Protein AF-A0A8T6N6F7-F1 (afdb_monomer_lite)

Radius of gyration: 12.28 Å; chains: 1; bounding box: 32×28×28 Å

Secondary structure (DSSP, 8-state):
--EEEEE--TT-HHHHHHHHHHHHHHT--EEEEES-S-SS--HHHHHHHHHHHHT-TTSEEEEE--TTS-HHHHHHH--

Sequence (79 aa):
MKVLLVGDTHGDAKFISSINRLAKTQGARYVMQLGDFGYDFSPNVLASIRAWLDGDERRKWYWLDGNHDQHDYIRSEIR

pLDDT: mean 83.54, std 8.78, range [53.12, 95.44]

Structure (mmCIF, N/CA/C/O backbone):
data_AF-A0A8T6N6F7-F1
#
_entry.id   AF-A0A8T6N6F7-F1
#
loop_
_atom_site.group_PDB
_atom_site.id
_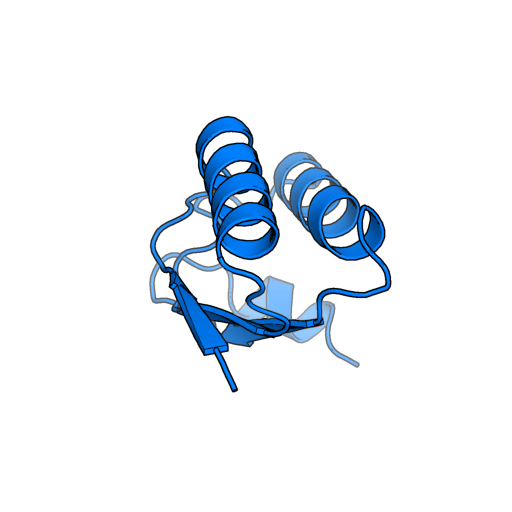atom_site.type_symbol
_atom_site.label_atom_id
_atom_site.label_alt_id
_atom_site.label_comp_id
_atom_site.label_asym_id
_atom_site.label_entity_id
_atom_site.label_seq_id
_atom_site.pdbx_PDB_ins_code
_atom_site.Cartn_x
_atom_site.Cartn_y
_atom_site.Cartn_z
_atom_site.occupancy
_atom_site.B_iso_or_equiv
_atom_site.auth_seq_id
_atom_site.auth_comp_id
_atom_site.auth_asym_id
_atom_site.auth_atom_id
_atom_site.pdbx_PDB_model_num
ATOM 1 N N . MET A 1 1 ? -18.185 -0.232 8.608 1.00 84.44 1 MET A N 1
ATOM 2 C CA . MET A 1 1 ? -16.878 -0.753 8.142 1.00 84.44 1 MET A CA 1
ATOM 3 C C . MET A 1 1 ? -16.193 0.347 7.347 1.00 84.44 1 MET A C 1
ATOM 5 O O . MET A 1 1 ? -16.881 0.972 6.556 1.00 84.44 1 MET A O 1
ATOM 9 N N . LYS A 1 2 ? -14.902 0.620 7.574 1.00 93.50 2 LYS A N 1
ATOM 10 C CA . LYS A 1 2 ? -14.143 1.631 6.820 1.00 93.50 2 LYS A CA 1
ATOM 11 C C . LYS A 1 2 ? -13.001 0.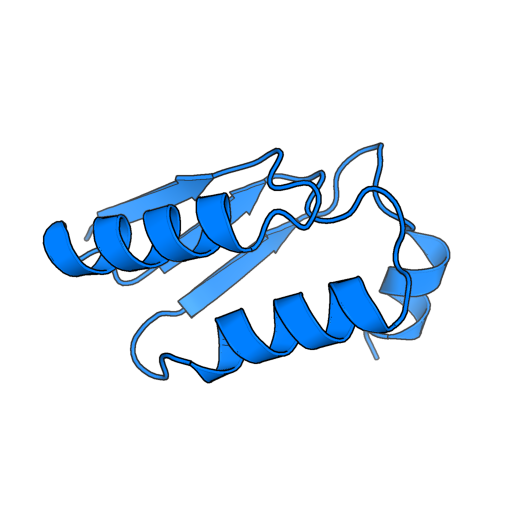964 6.057 1.00 93.50 2 LYS A C 1
ATOM 13 O O . LYS A 1 2 ? -12.283 0.144 6.637 1.00 93.50 2 LYS A O 1
ATOM 18 N N . VAL A 1 3 ? -12.871 1.332 4.789 1.00 94.62 3 VAL A N 1
ATOM 19 C CA . VAL A 1 3 ? -11.809 0.902 3.878 1.00 94.62 3 VAL A CA 1
ATOM 20 C C . VAL A 1 3 ? -11.091 2.161 3.411 1.00 94.62 3 VAL A C 1
ATOM 22 O O . VAL A 1 3 ? -11.749 3.138 3.056 1.00 94.62 3 VAL A O 1
ATOM 25 N N . LEU A 1 4 ? -9.765 2.151 3.459 1.00 95.44 4 LEU A N 1
ATOM 26 C CA . LEU A 1 4 ? -8.933 3.203 2.894 1.00 95.44 4 LEU A CA 1
ATOM 27 C C . LEU A 1 4 ? -8.467 2.749 1.512 1.00 95.44 4 LEU A C 1
ATOM 29 O O . LEU A 1 4 ? -7.861 1.689 1.397 1.00 95.44 4 LEU A O 1
ATOM 33 N N . LEU A 1 5 ? -8.779 3.534 0.486 1.00 95.31 5 LEU A N 1
ATOM 34 C CA . LEU A 1 5 ? -8.273 3.326 -0.867 1.00 95.31 5 LEU A CA 1
ATOM 35 C C . LEU A 1 5 ? -7.095 4.271 -1.077 1.00 95.31 5 LEU A C 1
ATOM 37 O O . LEU A 1 5 ? -7.185 5.450 -0.730 1.00 95.31 5 LEU A O 1
ATOM 41 N N . VAL A 1 6 ? -6.007 3.750 -1.617 1.00 93.06 6 VAL A N 1
ATOM 42 C CA . VAL A 1 6 ? -4.800 4.510 -1.926 1.00 93.06 6 VAL A CA 1
ATOM 43 C C . VAL A 1 6 ? -4.172 3.940 -3.188 1.00 93.06 6 VAL A C 1
ATOM 45 O O . VAL A 1 6 ? -4.393 2.780 -3.482 1.00 93.06 6 VAL A O 1
ATOM 48 N N . GLY A 1 7 ? -3.469 4.752 -3.960 1.00 91.44 7 GLY A N 1
ATOM 49 C CA . GLY A 1 7 ? -2.709 4.343 -5.138 1.00 91.44 7 GLY A CA 1
ATOM 50 C C . GLY A 1 7 ? -1.447 5.190 -5.219 1.00 91.44 7 GLY A C 1
ATOM 51 O O . GLY A 1 7 ? -1.236 6.046 -4.351 1.00 91.44 7 GLY A O 1
ATOM 52 N N . ASP A 1 8 ? -0.620 4.943 -6.232 1.00 91.44 8 ASP A N 1
ATOM 53 C CA . ASP A 1 8 ? 0.519 5.809 -6.566 1.00 91.44 8 ASP A CA 1
ATOM 54 C C . ASP A 1 8 ? 1.452 6.053 -5.377 1.00 91.44 8 ASP A C 1
ATOM 56 O O . ASP A 1 8 ? 1.870 7.179 -5.090 1.00 91.44 8 ASP A O 1
ATOM 60 N N . THR A 1 9 ? 1.757 5.001 -4.614 1.00 88.00 9 THR A N 1
ATOM 61 C CA . THR A 1 9 ? 2.648 5.182 -3.467 1.00 88.00 9 THR A CA 1
ATOM 62 C C . THR A 1 9 ? 4.098 5.286 -3.898 1.00 88.00 9 THR A C 1
ATOM 64 O O . THR A 1 9 ? 4.884 5.873 -3.158 1.00 88.00 9 THR A O 1
ATOM 67 N N . HIS A 1 10 ? 4.458 4.721 -5.059 1.00 87.06 10 HIS A N 1
ATOM 68 C CA . HIS A 1 10 ? 5.791 4.817 -5.668 1.00 87.06 10 HIS A CA 1
ATOM 69 C C . HIS A 1 10 ? 6.941 4.535 -4.680 1.00 87.06 10 HIS A C 1
ATOM 71 O O . HIS A 1 10 ? 8.001 5.153 -4.734 1.00 87.06 10 HIS A O 1
ATOM 77 N N . GLY A 1 11 ? 6.734 3.618 -3.730 1.00 81.19 11 GLY A N 1
ATOM 78 C CA . GLY A 1 11 ? 7.702 3.283 -2.685 1.00 81.19 11 GLY A CA 1
ATOM 79 C C . GLY A 1 11 ? 7.959 4.363 -1.618 1.00 81.19 11 GLY A C 1
ATOM 80 O O . GLY A 1 11 ? 8.870 4.193 -0.804 1.00 81.19 11 GLY A O 1
ATOM 81 N N . ASP A 1 12 ? 7.201 5.464 -1.574 1.00 84.75 12 ASP A N 1
ATOM 82 C CA . ASP A 1 12 ? 7.428 6.562 -0.627 1.00 84.75 12 ASP A CA 1
ATOM 83 C C . ASP A 1 12 ? 7.047 6.166 0.811 1.00 84.75 12 ASP A C 1
ATOM 85 O O . ASP A 1 12 ? 5.890 6.215 1.244 1.00 84.75 12 ASP A O 1
ATOM 89 N N . ALA A 1 13 ? 8.067 5.845 1.608 1.00 80.50 13 ALA A N 1
ATOM 90 C CA . ALA A 1 13 ? 7.913 5.468 3.009 1.00 80.50 13 ALA A CA 1
ATOM 91 C C . ALA A 1 13 ? 7.238 6.548 3.883 1.00 80.50 13 ALA A C 1
ATOM 93 O O . ALA A 1 13 ? 6.532 6.212 4.842 1.00 80.50 13 ALA A O 1
ATOM 94 N N . LYS A 1 14 ? 7.424 7.846 3.592 1.00 84.50 14 LYS A N 1
ATOM 95 C CA . LYS A 1 14 ? 6.771 8.932 4.347 1.00 84.50 14 LYS A CA 1
ATOM 96 C C . LYS A 1 14 ? 5.290 8.990 4.019 1.00 84.50 14 LYS A C 1
ATOM 98 O O . LYS A 1 14 ? 4.471 9.103 4.939 1.00 84.50 14 LYS A O 1
ATOM 103 N N . PHE A 1 15 ? 4.950 8.891 2.736 1.00 88.38 15 PHE A N 1
ATOM 104 C CA . PHE A 1 15 ? 3.558 8.842 2.309 1.00 88.38 15 PHE A CA 1
ATOM 105 C C . PHE A 1 15 ? 2.857 7.638 2.940 1.00 88.38 15 PHE A C 1
ATOM 107 O O . PHE A 1 15 ? 1.792 7.777 3.542 1.00 88.38 15 PHE A O 1
ATOM 114 N N . ILE A 1 16 ? 3.518 6.490 2.979 1.00 84.44 16 ILE A N 1
ATOM 115 C CA . ILE A 1 16 ? 2.934 5.263 3.521 1.00 84.44 16 ILE A CA 1
ATOM 116 C C . ILE A 1 16 ? 2.781 5.289 5.038 1.00 84.44 16 ILE A C 1
ATOM 118 O O . ILE A 1 16 ? 1.749 4.876 5.574 1.00 84.44 16 ILE A O 1
ATOM 122 N N . SER A 1 17 ? 3.726 5.899 5.751 1.00 85.06 17 SER A N 1
ATOM 123 C CA . SER A 1 17 ? 3.546 6.216 7.172 1.00 85.06 17 SER A CA 1
ATOM 124 C C . SER A 1 17 ? 2.308 7.094 7.412 1.00 85.06 17 SER A C 1
ATOM 126 O O . SER A 1 17 ? 1.560 6.889 8.375 1.00 85.06 17 SER A O 1
ATOM 128 N N . SER A 1 18 ? 2.030 8.044 6.513 1.00 90.62 18 SER A N 1
ATOM 129 C CA . SER A 1 18 ? 0.835 8.889 6.599 1.00 90.62 18 SER A CA 1
ATOM 130 C C . SER A 1 18 ? -0.465 8.109 6.364 1.00 90.62 18 SER A C 1
ATOM 132 O O . SER A 1 18 ? -1.423 8.319 7.112 1.00 90.62 18 SER A O 1
ATOM 134 N N . ILE A 1 19 ? -0.471 7.152 5.429 1.00 90.19 19 ILE A N 1
ATOM 135 C CA . ILE A 1 19 ? -1.593 6.235 5.161 1.00 90.19 19 ILE A CA 1
ATOM 136 C C . ILE A 1 19 ? -1.890 5.399 6.409 1.00 90.19 19 ILE A C 1
ATOM 138 O O . ILE A 1 19 ? -3.028 5.361 6.878 1.00 90.19 19 ILE A O 1
ATOM 142 N N . ASN A 1 20 ? -0.861 4.797 7.014 1.00 86.94 20 ASN A N 1
ATOM 143 C CA . ASN A 1 20 ? -1.000 3.999 8.234 1.00 86.94 20 ASN A CA 1
ATOM 144 C C . ASN A 1 20 ? -1.548 4.815 9.412 1.00 86.94 20 ASN A C 1
ATOM 146 O O . ASN A 1 20 ? -2.434 4.353 10.142 1.00 86.94 20 ASN A O 1
ATOM 150 N N . ARG A 1 21 ? -1.055 6.046 9.588 1.00 89.88 21 ARG A N 1
ATOM 151 C CA . ARG A 1 21 ? -1.568 6.972 10.603 1.00 89.88 21 ARG A CA 1
ATOM 152 C C . ARG A 1 21 ? -3.031 7.318 10.341 1.00 89.88 21 ARG A C 1
ATOM 154 O O . ARG A 1 21 ? -3.835 7.240 11.266 1.00 89.88 21 ARG A O 1
ATOM 161 N N . LEU A 1 22 ? -3.389 7.645 9.100 1.00 93.19 22 LEU A N 1
ATOM 162 C CA . LEU A 1 22 ? -4.760 7.979 8.723 1.00 93.19 22 LEU A CA 1
ATOM 163 C C . LEU A 1 22 ? -5.706 6.797 8.956 1.00 93.19 22 LEU A C 1
ATOM 165 O O . LEU A 1 22 ? -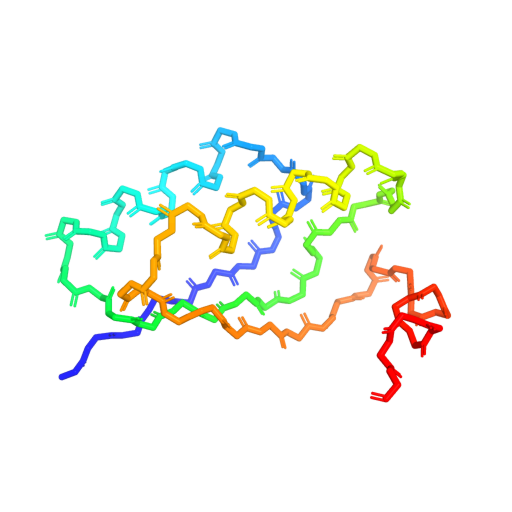6.748 6.970 9.588 1.00 93.19 22 LEU A O 1
ATOM 169 N N . ALA A 1 23 ? -5.323 5.594 8.524 1.00 91.31 23 ALA A N 1
ATOM 170 C CA . ALA A 1 23 ? -6.093 4.378 8.751 1.00 91.31 23 ALA A CA 1
ATOM 171 C C . ALA A 1 23 ? -6.339 4.146 10.249 1.00 91.31 23 ALA A C 1
ATOM 173 O O . ALA A 1 23 ? -7.472 3.881 10.654 1.00 91.31 23 ALA A O 1
ATOM 174 N N . LYS A 1 24 ? -5.310 4.340 11.088 1.00 89.38 24 LYS A N 1
ATOM 175 C CA . LYS A 1 24 ? -5.419 4.239 12.550 1.00 89.38 24 LYS A CA 1
ATOM 176 C C . LYS A 1 24 ? -6.400 5.258 13.121 1.00 89.38 24 LYS A C 1
ATOM 178 O O . LYS A 1 24 ? -7.325 4.878 13.832 1.00 89.38 24 LYS A O 1
ATOM 183 N N . THR A 1 25 ? -6.214 6.536 12.798 1.00 93.19 25 THR A N 1
ATOM 184 C CA . THR A 1 25 ? -7.047 7.635 13.305 1.00 93.19 25 THR A CA 1
ATOM 185 C C . THR A 1 25 ? -8.503 7.476 12.885 1.00 93.19 25 THR A C 1
ATOM 187 O O . THR A 1 25 ? -9.407 7.768 13.661 1.00 93.19 25 THR A O 1
ATOM 190 N N . GLN A 1 26 ? -8.747 6.976 11.675 1.00 94.94 26 GLN A N 1
ATOM 191 C CA . GLN A 1 26 ? -10.096 6.781 11.159 1.00 94.94 26 GLN A CA 1
ATOM 192 C C . GLN A 1 26 ? -10.728 5.455 11.589 1.00 94.94 26 GLN A C 1
ATOM 194 O O . GLN A 1 26 ? -11.933 5.285 11.399 1.00 94.94 26 GLN A O 1
ATOM 199 N N . GLY A 1 27 ? -9.963 4.521 12.162 1.00 92.75 27 GLY A N 1
ATOM 200 C CA . GLY A 1 27 ? -10.433 3.169 12.462 1.00 92.75 27 GLY A CA 1
ATOM 201 C C . GLY A 1 27 ? -10.691 2.332 11.202 1.00 92.75 27 GLY A C 1
ATOM 202 O O . GLY A 1 27 ? -11.591 1.490 11.192 1.00 92.75 27 GLY A O 1
ATOM 203 N N . ALA A 1 28 ? -9.950 2.581 10.119 1.00 94.06 28 ALA A N 1
ATOM 204 C CA . ALA A 1 28 ? -9.979 1.745 8.925 1.00 94.06 28 ALA A CA 1
ATOM 205 C C . ALA A 1 28 ? -9.173 0.466 9.172 1.00 94.06 28 ALA A C 1
ATOM 207 O O . ALA A 1 28 ? -7.974 0.501 9.445 1.00 94.06 28 ALA A O 1
ATOM 208 N N . ARG A 1 29 ? -9.857 -0.678 9.083 1.00 91.69 29 ARG A N 1
ATOM 209 C CA . ARG A 1 29 ? -9.241 -2.004 9.247 1.00 91.69 29 ARG A CA 1
ATOM 210 C C . ARG A 1 29 ? -8.600 -2.510 7.955 1.00 91.69 29 ARG A C 1
ATOM 212 O O . ARG A 1 29 ? -7.718 -3.363 8.005 1.00 91.69 29 ARG A O 1
ATOM 219 N N . TYR A 1 30 ? -9.071 -1.996 6.825 1.00 92.62 30 TYR A N 1
ATOM 220 C CA . TYR A 1 30 ? -8.693 -2.442 5.495 1.00 92.62 30 TYR A CA 1
ATOM 221 C C . TYR A 1 30 ? -8.066 -1.288 4.726 1.00 92.62 30 TYR A C 1
ATOM 223 O O . TYR A 1 30 ? -8.636 -0.193 4.698 1.00 92.62 30 TYR A O 1
ATOM 231 N N . VAL A 1 31 ? -6.926 -1.553 4.102 1.00 91.94 31 VAL A N 1
ATOM 232 C CA . VAL A 1 3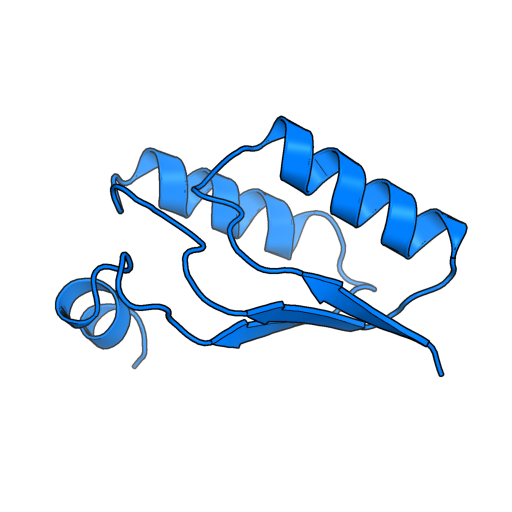1 ? -6.270 -0.661 3.146 1.00 91.94 31 VAL A CA 1
ATOM 233 C C . VAL A 1 31 ? -6.198 -1.403 1.814 1.00 91.94 31 VAL A C 1
ATOM 235 O O . VAL A 1 31 ? -5.797 -2.564 1.791 1.00 91.94 31 VAL A O 1
ATOM 238 N N . MET A 1 32 ? -6.633 -0.767 0.731 1.00 93.06 32 MET A N 1
ATOM 239 C CA . MET A 1 32 ? -6.486 -1.280 -0.631 1.00 93.06 32 MET A CA 1
ATOM 240 C C . MET A 1 32 ? -5.542 -0.354 -1.393 1.00 93.06 32 MET A C 1
ATOM 242 O O . MET A 1 32 ? -5.881 0.812 -1.594 1.00 93.06 32 MET A O 1
ATOM 246 N N . GLN A 1 33 ? -4.380 -0.880 -1.780 1.00 90.88 33 GLN A N 1
ATOM 247 C CA . GLN A 1 33 ? -3.427 -0.219 -2.664 1.00 90.88 33 GLN A CA 1
ATOM 248 C C . GLN A 1 33 ? -3.791 -0.491 -4.127 1.00 90.88 33 GLN A C 1
ATOM 250 O O . GLN A 1 33 ? -3.944 -1.641 -4.533 1.00 90.88 33 GLN A O 1
ATOM 255 N N . LEU A 1 34 ? -3.939 0.572 -4.903 1.00 92.56 34 LEU A N 1
ATOM 256 C CA . LEU A 1 34 ? -4.466 0.597 -6.257 1.00 92.56 34 LEU A CA 1
ATOM 257 C C . LEU A 1 34 ? -3.343 0.993 -7.211 1.00 92.56 34 LEU A C 1
ATOM 259 O O . LEU A 1 34 ? -3.212 2.163 -7.560 1.00 92.56 34 LEU A O 1
ATOM 263 N N . GLY A 1 35 ? -2.538 0.008 -7.598 1.00 90.06 35 GLY A N 1
ATOM 264 C CA . GLY A 1 35 ? -1.460 0.167 -8.562 1.00 90.06 35 GLY A CA 1
ATOM 265 C C . GLY A 1 35 ? -0.279 1.003 -8.082 1.00 90.06 35 GLY A C 1
ATOM 266 O O . GLY A 1 35 ? -0.312 1.640 -7.024 1.00 90.06 35 GLY A O 1
ATOM 267 N N . ASP A 1 36 ? 0.785 0.952 -8.877 1.00 88.69 36 ASP A N 1
ATOM 268 C CA . ASP A 1 36 ? 1.969 1.807 -8.809 1.00 88.69 36 ASP A CA 1
ATOM 269 C C . ASP A 1 36 ? 2.527 1.923 -7.390 1.00 88.69 36 ASP A C 1
ATOM 271 O O . ASP A 1 36 ? 2.761 3.001 -6.824 1.00 88.69 36 ASP A O 1
ATOM 275 N N . PHE A 1 37 ? 2.689 0.759 -6.764 1.00 83.38 37 PHE A N 1
ATOM 276 C CA . PHE A 1 37 ? 3.227 0.701 -5.418 1.00 83.38 37 PHE A CA 1
ATOM 277 C C . PHE A 1 37 ? 4.754 0.794 -5.416 1.00 83.38 37 PHE A C 1
ATOM 279 O O . PHE A 1 37 ? 5.313 1.241 -4.410 1.00 83.38 37 PHE A O 1
ATOM 286 N N . GLY A 1 38 ? 5.419 0.483 -6.537 1.00 74.75 38 GLY A N 1
ATOM 287 C CA . GLY A 1 38 ? 6.846 0.718 -6.753 1.00 74.75 38 GLY A CA 1
ATOM 288 C C . GLY A 1 38 ? 7.164 1.177 -8.180 1.00 74.75 38 GLY A C 1
ATOM 289 O O . GLY A 1 38 ? 6.595 0.680 -9.138 1.00 74.75 38 GLY A O 1
ATOM 290 N N . TYR A 1 39 ? 8.111 2.108 -8.324 1.00 69.25 39 TYR A N 1
ATOM 291 C CA . TYR A 1 39 ? 8.634 2.520 -9.640 1.00 69.25 39 TYR A CA 1
ATOM 292 C C . TYR A 1 39 ? 9.872 1.704 -10.058 1.00 69.25 39 TYR A C 1
ATOM 294 O O . TYR A 1 39 ? 10.147 1.503 -11.237 1.00 69.25 39 TYR A O 1
ATOM 302 N N . ASP A 1 40 ? 10.626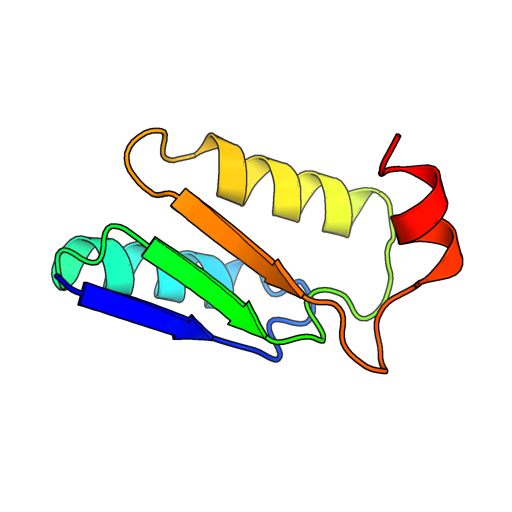 1.228 -9.066 1.00 70.69 40 ASP A N 1
ATOM 303 C CA . ASP A 1 40 ? 11.814 0.389 -9.211 1.00 70.69 40 ASP A CA 1
ATOM 304 C C . ASP A 1 40 ? 11.740 -0.671 -8.106 1.00 70.69 40 ASP A C 1
ATOM 306 O O . ASP A 1 40 ? 11.954 -0.348 -6.931 1.00 70.69 40 ASP A O 1
ATOM 310 N N . PHE A 1 41 ? 11.387 -1.921 -8.439 1.00 69.88 41 PHE A N 1
ATOM 311 C CA . PHE A 1 41 ? 11.332 -3.048 -7.492 1.00 69.88 41 PHE A CA 1
ATOM 312 C C . PHE A 1 41 ? 12.744 -3.514 -7.139 1.00 69.88 41 PHE A C 1
ATOM 314 O O . PHE A 1 41 ? 13.094 -4.694 -7.177 1.00 69.88 41 PHE A O 1
ATOM 321 N N . SER A 1 42 ? 13.572 -2.562 -6.734 1.00 70.00 42 SER A N 1
ATOM 322 C CA . SER A 1 42 ? 14.791 -2.833 -6.014 1.00 70.00 42 SER A CA 1
ATOM 323 C C . SER A 1 42 ? 14.462 -3.592 -4.717 1.00 70.00 42 SER A C 1
ATOM 325 O O . SER A 1 42 ? 13.408 -3.377 -4.100 1.00 70.00 42 SER A O 1
ATOM 327 N N . PRO A 1 43 ? 15.387 -4.431 -4.221 1.00 71.06 43 PRO A N 1
ATOM 328 C CA . PRO A 1 43 ? 15.235 -5.106 -2.932 1.00 71.06 43 PRO A CA 1
ATOM 329 C C . PRO A 1 43 ? 14.871 -4.164 -1.770 1.00 71.06 43 PRO A C 1
ATOM 331 O O . PRO A 1 43 ? 14.173 -4.565 -0.840 1.00 71.06 43 PRO A O 1
ATOM 334 N N . ASN A 1 44 ? 15.288 -2.896 -1.836 1.00 70.62 44 ASN A N 1
ATOM 335 C CA . ASN A 1 44 ? 14.993 -1.882 -0.822 1.00 70.62 44 ASN A CA 1
ATOM 336 C C . ASN A 1 44 ? 13.515 -1.469 -0.800 1.00 70.62 44 ASN A C 1
ATOM 338 O O . ASN A 1 44 ? 12.942 -1.287 0.278 1.00 70.62 44 ASN A O 1
ATOM 342 N N . VAL A 1 45 ? 12.884 -1.337 -1.970 1.00 71.62 45 VAL A N 1
ATOM 343 C CA . VAL A 1 45 ? 11.450 -1.028 -2.077 1.00 71.62 45 VAL A CA 1
ATOM 344 C C . VAL A 1 45 ? 10.633 -2.190 -1.518 1.00 71.62 45 VAL A C 1
ATOM 346 O O . VAL A 1 45 ? 9.748 -1.979 -0.694 1.00 71.62 45 VAL A O 1
ATOM 349 N N . LEU A 1 46 ? 11.008 -3.426 -1.845 1.00 73.50 46 LEU A N 1
ATOM 350 C CA . LEU A 1 46 ? 10.366 -4.635 -1.318 1.00 73.50 46 LEU A CA 1
ATOM 351 C C . LEU A 1 46 ? 10.516 -4.795 0.192 1.00 73.50 46 LEU A C 1
ATOM 353 O O . LEU A 1 46 ? 9.550 -5.134 0.875 1.00 73.50 46 LEU A O 1
ATOM 357 N N . ALA A 1 47 ? 11.709 -4.540 0.728 1.00 76.56 47 ALA A N 1
ATOM 358 C CA . ALA A 1 47 ? 11.938 -4.555 2.168 1.00 76.56 47 ALA A CA 1
ATOM 359 C C . ALA A 1 47 ? 11.072 -3.504 2.877 1.00 76.56 47 ALA A C 1
ATOM 361 O O . ALA A 1 47 ? 10.504 -3.778 3.934 1.00 76.56 47 ALA A O 1
ATOM 362 N N . SER A 1 48 ? 10.916 -2.330 2.260 1.00 71.50 48 SER A N 1
ATOM 363 C CA . SER A 1 48 ? 10.047 -1.271 2.772 1.00 71.50 48 SER A CA 1
ATOM 364 C C . SER A 1 48 ? 8.577 -1.702 2.748 1.00 71.50 48 SER A C 1
ATOM 366 O O . SER A 1 48 ? 7.903 -1.578 3.767 1.00 71.50 48 SER A O 1
ATOM 368 N N . ILE A 1 49 ? 8.114 -2.315 1.650 1.00 73.50 49 ILE A N 1
ATOM 369 C CA . ILE A 1 49 ? 6.766 -2.895 1.531 1.00 73.50 49 ILE A CA 1
ATOM 370 C C . ILE A 1 49 ? 6.491 -3.912 2.632 1.00 73.50 49 ILE A C 1
ATOM 372 O O . ILE A 1 49 ? 5.485 -3.804 3.334 1.00 73.50 49 ILE A O 1
ATOM 376 N N . ARG A 1 50 ? 7.399 -4.871 2.832 1.00 76.69 50 ARG A N 1
ATOM 377 C CA . ARG A 1 50 ? 7.267 -5.891 3.882 1.00 76.69 50 ARG A CA 1
ATOM 378 C C . ARG A 1 50 ? 7.190 -5.261 5.272 1.00 76.69 50 ARG A C 1
ATOM 380 O O . ARG A 1 50 ? 6.280 -5.578 6.029 1.00 76.69 50 ARG A O 1
ATOM 387 N N . ALA A 1 51 ? 8.050 -4.286 5.568 1.00 75.50 51 ALA A N 1
ATOM 388 C CA . ALA A 1 51 ? 8.010 -3.572 6.843 1.00 75.50 51 ALA A CA 1
ATOM 389 C C . ALA A 1 51 ? 6.667 -2.855 7.095 1.00 75.50 51 ALA A C 1
ATOM 391 O O . ALA A 1 51 ? 6.237 -2.742 8.244 1.00 75.50 51 ALA A O 1
ATOM 392 N N . TRP A 1 52 ? 5.978 -2.381 6.049 1.00 74.00 52 TRP A N 1
ATOM 393 C CA . TRP A 1 52 ? 4.648 -1.772 6.184 1.00 74.00 52 TRP A CA 1
ATOM 394 C C . TRP A 1 52 ? 3.554 -2.796 6.476 1.00 74.00 52 TRP A C 1
ATOM 396 O O . TRP A 1 52 ? 2.666 -2.508 7.281 1.00 74.00 52 TRP A O 1
ATOM 406 N N . LEU A 1 53 ? 3.618 -3.964 5.829 1.00 70.69 53 LEU A N 1
ATOM 407 C CA . LEU A 1 53 ? 2.672 -5.065 6.024 1.00 70.69 53 LEU A CA 1
ATOM 408 C C . LEU A 1 53 ? 2.804 -5.674 7.426 1.00 70.69 53 LEU A C 1
ATOM 410 O O . LEU A 1 53 ? 1.797 -5.923 8.086 1.00 70.69 53 LEU A O 1
ATOM 414 N N . ASP A 1 54 ? 4.038 -5.843 7.898 1.00 71.06 54 ASP A N 1
ATOM 415 C CA . ASP A 1 54 ? 4.341 -6.505 9.171 1.00 71.06 54 ASP A CA 1
ATOM 416 C C . ASP A 1 54 ? 4.196 -5.571 10.383 1.00 71.06 54 ASP A C 1
ATOM 418 O O . ASP A 1 54 ? 4.048 -6.022 11.518 1.00 71.06 54 ASP A O 1
ATOM 422 N N . GLY A 1 55 ? 4.205 -4.252 10.164 1.00 68.69 55 GLY A N 1
ATOM 423 C CA . GLY A 1 55 ? 4.138 -3.257 11.235 1.00 68.69 55 GLY A CA 1
ATOM 424 C C . GLY A 1 55 ? 2.793 -3.194 11.965 1.00 68.69 55 GLY A C 1
ATOM 425 O O . GLY A 1 55 ? 2.694 -2.509 12.987 1.00 68.69 55 GLY A O 1
ATOM 426 N N . ASP A 1 56 ? 1.747 -3.861 11.456 1.00 72.69 56 ASP A N 1
ATOM 427 C CA . ASP A 1 56 ? 0.425 -3.790 12.065 1.00 72.69 56 ASP A CA 1
ATOM 428 C C . ASP A 1 56 ? -0.515 -4.976 11.804 1.00 72.69 56 ASP A C 1
ATOM 430 O O . ASP A 1 56 ? -1.401 -4.930 10.951 1.00 72.69 56 ASP A O 1
ATOM 434 N N . GLU A 1 57 ? -0.425 -5.996 12.655 1.00 74.00 57 GLU A N 1
ATOM 435 C CA . GLU A 1 57 ? -1.217 -7.235 12.564 1.00 74.00 57 GLU A CA 1
ATOM 436 C C . GLU A 1 57 ? -2.747 -7.032 12.521 1.00 74.00 57 GLU A C 1
ATOM 438 O O . GLU A 1 57 ? -3.499 -7.910 12.088 1.00 74.00 57 GLU A O 1
ATOM 443 N N . ARG A 1 58 ? -3.259 -5.885 12.991 1.00 80.88 58 ARG A N 1
ATOM 444 C CA . ARG A 1 58 ? -4.706 -5.604 13.003 1.00 80.88 58 ARG A CA 1
ATOM 445 C C . ARG A 1 58 ? -5.212 -5.022 11.686 1.00 80.88 58 ARG A C 1
ATOM 447 O O . ARG A 1 58 ? -6.425 -5.074 11.446 1.00 80.88 58 ARG A O 1
ATOM 454 N N . ARG A 1 59 ? -4.328 -4.449 10.865 1.00 86.81 59 ARG A N 1
ATOM 455 C CA . ARG A 1 59 ? -4.652 -3.861 9.561 1.00 86.81 59 ARG A CA 1
ATOM 456 C C . ARG A 1 59 ? -4.375 -4.869 8.461 1.00 86.81 59 ARG A C 1
ATOM 458 O O . ARG A 1 59 ? -3.299 -5.439 8.375 1.00 86.81 59 ARG A O 1
ATOM 465 N N . LYS A 1 60 ? -5.364 -5.066 7.596 1.00 88.81 60 LYS A N 1
ATOM 466 C CA . LYS A 1 60 ? -5.214 -5.909 6.413 1.00 88.81 60 LYS A CA 1
ATOM 467 C C . LYS A 1 60 ? -4.992 -5.029 5.199 1.00 88.81 60 LYS A C 1
ATOM 469 O O . LYS A 1 60 ? -5.855 -4.216 4.861 1.00 88.81 60 LYS A O 1
ATOM 474 N N . TRP A 1 61 ? -3.845 -5.218 4.573 1.00 87.25 61 TRP A N 1
ATOM 475 C CA . TRP A 1 61 ? -3.502 -4.598 3.309 1.00 87.25 61 TRP A CA 1
ATOM 476 C C . TRP A 1 61 ? -3.825 -5.563 2.173 1.00 87.25 61 TRP A C 1
ATOM 478 O O . TRP A 1 61 ? -3.462 -6.737 2.214 1.00 87.25 61 TRP A O 1
ATOM 488 N N . TYR A 1 62 ? -4.529 -5.048 1.178 1.00 88.25 62 TYR A N 1
ATOM 489 C CA . TYR A 1 62 ? -4.751 -5.681 -0.113 1.00 88.25 62 TYR A CA 1
ATOM 490 C C . TYR A 1 62 ? -4.146 -4.782 -1.177 1.00 88.25 62 TYR A C 1
ATOM 492 O O . TYR A 1 62 ? -4.057 -3.569 -0.977 1.00 88.25 62 TYR A O 1
ATOM 500 N N . TRP A 1 63 ? -3.742 -5.357 -2.298 1.00 86.81 63 TRP A N 1
ATOM 501 C CA . TRP A 1 63 ? -3.137 -4.589 -3.372 1.00 86.81 63 TRP A CA 1
ATOM 502 C C . TRP A 1 63 ? -3.465 -5.195 -4.734 1.00 86.81 63 TRP A C 1
ATOM 504 O O . TRP A 1 63 ? -3.843 -6.365 -4.833 1.00 86.81 63 TRP A O 1
ATOM 514 N N . LEU A 1 64 ? -3.341 -4.362 -5.757 1.00 87.81 64 LEU A N 1
ATOM 515 C CA . LEU A 1 64 ? -3.339 -4.716 -7.171 1.00 87.81 64 LEU A CA 1
ATOM 516 C C . LEU A 1 64 ? -2.212 -3.937 -7.852 1.00 87.81 64 LEU A C 1
ATOM 518 O O . LEU A 1 64 ? -1.858 -2.854 -7.379 1.00 87.81 64 LEU A O 1
ATOM 522 N N . ASP A 1 65 ? -1.628 -4.510 -8.899 1.00 87.94 65 ASP A N 1
ATOM 523 C CA . ASP A 1 65 ? -0.548 -3.891 -9.664 1.00 87.94 65 ASP A CA 1
ATOM 524 C C . ASP A 1 65 ? -1.061 -2.780 -10.595 1.00 87.94 65 ASP A C 1
ATOM 526 O O . ASP A 1 65 ? -2.235 -2.726 -10.967 1.00 87.94 65 ASP A O 1
ATOM 530 N N . GLY A 1 66 ? -0.168 -1.854 -10.929 1.00 89.31 66 GLY A N 1
ATOM 531 C CA . GLY A 1 66 ? -0.369 -0.754 -11.866 1.00 89.31 66 GLY A CA 1
ATOM 532 C C . GLY A 1 66 ? 0.607 -0.834 -13.036 1.00 89.31 66 GLY A C 1
ATOM 533 O O . GLY A 1 66 ? 1.434 -1.740 -13.118 1.00 89.31 66 GLY A O 1
ATOM 534 N N . ASN A 1 67 ? 0.499 0.098 -13.981 1.00 89.31 67 ASN A N 1
ATOM 535 C CA . ASN A 1 67 ? 1.290 0.059 -15.212 1.00 89.31 67 ASN A CA 1
ATOM 536 C C . ASN A 1 67 ? 2.779 0.370 -14.998 1.00 89.31 67 ASN A C 1
ATOM 538 O O . ASN A 1 67 ? 3.573 0.123 -15.906 1.00 89.31 67 ASN A O 1
ATOM 542 N N . HIS A 1 68 ? 3.154 0.949 -13.854 1.00 84.06 68 HIS A N 1
ATOM 543 C CA . HIS A 1 68 ? 4.550 1.194 -13.494 1.00 84.06 68 HIS A CA 1
ATOM 544 C C . HIS A 1 68 ? 5.176 0.046 -12.693 1.00 84.06 68 HIS A C 1
ATOM 546 O O . HIS A 1 68 ? 6.383 0.070 -12.452 1.00 84.06 68 HIS A O 1
ATOM 552 N N . ASP A 1 69 ? 4.397 -0.973 -12.323 1.00 85.62 69 ASP A N 1
ATOM 553 C CA . ASP A 1 69 ? 4.900 -2.081 -11.524 1.00 85.62 69 ASP A CA 1
ATOM 554 C C . ASP A 1 69 ? 5.622 -3.150 -12.372 1.00 85.62 69 ASP A C 1
ATOM 556 O O . ASP A 1 69 ? 5.321 -3.396 -13.542 1.00 85.62 69 ASP A O 1
ATOM 560 N N . GLN A 1 70 ? 6.595 -3.846 -11.772 1.00 85.94 70 GLN A N 1
ATOM 561 C CA . GLN A 1 70 ? 7.358 -4.896 -12.458 1.00 85.94 70 GLN A CA 1
ATOM 562 C C . GLN A 1 70 ? 6.614 -6.238 -12.418 1.00 85.94 70 GLN A C 1
ATOM 564 O O . GLN A 1 70 ? 6.926 -7.119 -11.616 1.00 85.94 70 GLN A O 1
ATOM 569 N N . HIS A 1 71 ? 5.635 -6.405 -13.311 1.00 85.75 71 HIS A N 1
ATOM 570 C CA . HIS A 1 71 ? 4.732 -7.566 -13.345 1.00 85.75 71 HIS A CA 1
ATOM 571 C C . HIS A 1 71 ? 5.447 -8.925 -13.365 1.00 85.75 71 HIS A C 1
ATOM 573 O O . HIS A 1 71 ? 5.037 -9.839 -12.650 1.00 85.75 71 HIS A O 1
ATOM 579 N N . ASP A 1 72 ? 6.516 -9.075 -14.153 1.00 86.44 72 ASP A N 1
ATOM 580 C CA . ASP A 1 72 ? 7.260 -10.342 -14.240 1.00 86.44 72 ASP A CA 1
ATOM 581 C C . ASP A 1 72 ? 7.924 -10.697 -12.907 1.00 86.44 72 ASP A C 1
ATOM 583 O O . ASP A 1 72 ? 7.870 -11.845 -12.460 1.00 86.44 72 ASP A O 1
ATOM 587 N N . TYR A 1 73 ? 8.496 -9.694 -12.237 1.00 82.56 73 TYR A N 1
ATOM 588 C CA . TYR A 1 73 ? 9.094 -9.861 -10.920 1.00 82.56 73 TYR A CA 1
ATOM 589 C C . TYR A 1 73 ? 8.028 -10.213 -9.877 1.00 82.56 73 TYR A C 1
ATOM 591 O O . TYR A 1 73 ? 8.155 -11.213 -9.172 1.00 82.56 73 TYR A O 1
ATOM 599 N N . ILE A 1 74 ? 6.927 -9.460 -9.839 1.00 79.62 74 ILE A N 1
ATOM 600 C CA . ILE A 1 74 ? 5.786 -9.724 -8.956 1.00 79.62 74 ILE A CA 1
ATOM 601 C C 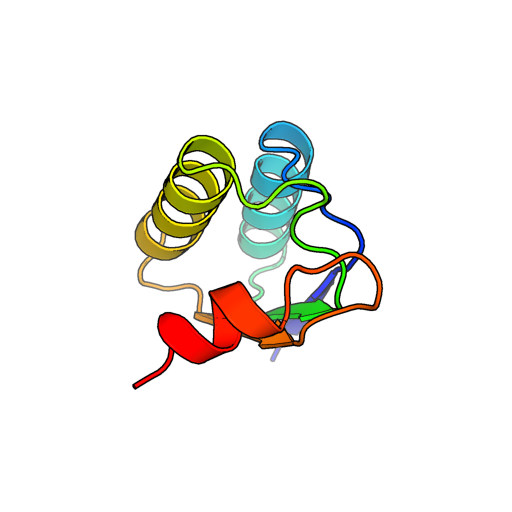. ILE A 1 74 ? 5.271 -11.160 -9.120 1.00 79.62 74 ILE A C 1
ATOM 603 O O . ILE A 1 74 ? 5.102 -11.877 -8.135 1.00 79.62 74 ILE A O 1
ATOM 607 N N . ARG A 1 75 ? 5.050 -11.606 -10.362 1.00 83.50 75 ARG A N 1
ATOM 608 C CA . ARG A 1 75 ? 4.580 -12.969 -10.658 1.00 83.50 75 ARG A CA 1
ATOM 609 C C . ARG A 1 75 ? 5.566 -14.040 -10.204 1.00 83.50 75 ARG A C 1
ATOM 611 O O . ARG A 1 75 ? 5.135 -15.136 -9.873 1.00 83.50 75 ARG A O 1
ATOM 618 N N . SER A 1 76 ? 6.865 -13.745 -10.179 1.00 83.44 76 SER A N 1
ATOM 619 C CA . SER A 1 76 ? 7.878 -14.682 -9.684 1.00 83.44 76 SER A CA 1
ATOM 620 C C . SER A 1 76 ? 7.846 -14.869 -8.158 1.00 83.44 76 SER A C 1
ATOM 622 O O . SER A 1 76 ? 8.220 -15.936 -7.666 1.00 83.44 76 SER A O 1
ATOM 624 N N . GLU A 1 77 ? 7.353 -13.867 -7.419 1.00 75.25 77 GLU A N 1
ATOM 625 C CA . GLU A 1 77 ? 7.255 -13.870 -5.952 1.00 75.25 77 GLU A CA 1
ATOM 626 C C . GLU A 1 77 ? 5.931 -14.466 -5.436 1.00 75.25 77 GLU A C 1
ATOM 628 O O . GLU A 1 77 ? 5.874 -14.973 -4.314 1.00 75.25 77 GLU A O 1
ATOM 633 N N . ILE A 1 78 ? 4.863 -14.427 -6.240 1.00 70.31 78 ILE A N 1
ATOM 634 C CA . ILE A 1 78 ? 3.555 -15.010 -5.908 1.00 70.31 78 ILE A CA 1
ATOM 635 C C . ILE A 1 78 ? 3.537 -16.469 -6.388 1.00 70.31 78 ILE A C 1
ATOM 637 O O . ILE A 1 78 ? 3.328 -16.735 -7.570 1.00 70.31 78 ILE A O 1
ATOM 641 N N . ARG A 1 79 ? 3.775 -17.415 -5.473 1.00 53.12 79 ARG A N 1
ATOM 642 C CA . ARG A 1 79 ? 3.608 -18.861 -5.706 1.00 53.12 79 ARG A CA 1
ATOM 643 C C . ARG A 1 79 ? 2.274 -19.373 -5.187 1.00 53.12 79 ARG A C 1
ATOM 645 O O . ARG A 1 79 ? 1.891 -18.958 -4.070 1.00 53.12 79 ARG A O 1
#

Foldseek 3Di:
DDEAEEEQLQLVLVVLVVVVVVCVVVVPQEYEYEANQHLDPDVVSVVSVVCSCPVDPSHDYHYDHDPSDPVVVVVVVPD